Protein AF-A0A960KZ03-F1 (afdb_monomer)

Sequence (157 aa):
MAKELNELAEEAWNHIRTGNIDLALQLLSGPISLVNEAERPKGYPDALAMFAYCSGVITKKRKESIQLGIRATKLDSLNPRNYFLLGRLYEIAGSKKNAFEAYQQGLKIQPGYPPIVQAIGKLGTRRRPVLKFLARDHFLNVALGRLRHSLFQKPIK

Solvent-accessible surface area (backbone atoms only — not comparable to full-atom values): 8410 Å² total; per-residue (Å²): 110,50,66,52,44,35,52,51,30,54,52,28,48,51,27,52,73,73,64,42,38,69,59,25,30,58,71,40,53,62,62,62,74,70,56,49,86,92,63,69,46,54,42,45,38,56,33,39,14,51,35,16,33,30,42,32,71,75,38,91,53,39,69,61,19,44,53,39,14,54,48,15,32,69,73,36,75,79,45,37,64,31,23,35,37,36,12,52,40,24,47,77,65,68,36,59,67,60,14,50,53,32,31,49,55,16,35,70,67,37,72,78,45,61,73,43,56,53,48,56,60,70,73,47,81,82,74,78,59,77,48,81,89,50,59,78,82,36,64,68,30,46,50,51,47,51,51,53,52,58,73,71,60,68,80,85,126

Nearest PDB structures (foldseek):
  8dth-assembly1_A  TM=6.188E-01  e=6.745E-03  Arabidopsis thaliana
  8a61-assembly1_J  TM=7.175E-01  e=1.852E-02  Saccharomyces cerevisiae
  3fp3-assembly1_A  TM=7.436E-01  e=3.571E-02  Saccharomyces cerevisiae
  2xpi-assembly1_D  TM=7.599E-01  e=4.835E-02  Schizosaccharomyces pombe
  7n61-assembly1_1F  TM=6.696E-01  e=3.834E-01  Chlamydomonas reinhardtii

pLDDT: mean 88.75, std 11.9, range [41.38, 98.25]

Mean predicted aligned error: 8.28 Å

Radius of gyration: 18.7 Å; Cα contacts (8 Å, |Δi|>4): 189; chains: 1; bounding box: 47×33×51 Å

Structure (mmCIF, N/CA/C/O backbone):
data_AF-A0A960KZ03-F1
#
_entry.id   AF-A0A960KZ03-F1
#
loop_
_atom_site.group_PDB
_atom_site.id
_atom_site.type_symbol
_atom_site.label_atom_id
_atom_site.label_alt_id
_atom_site.label_comp_id
_atom_site.label_asym_id
_atom_site.label_entity_id
_atom_site.label_seq_id
_atom_site.pdbx_PDB_ins_code
_atom_site.Cartn_x
_atom_site.Cartn_y
_atom_site.Cartn_z
_atom_site.occupancy
_atom_site.B_iso_or_equiv
_atom_site.auth_seq_id
_atom_site.auth_comp_id
_atom_site.auth_asym_id
_atom_site.auth_atom_id
_atom_site.pdbx_PDB_model_num
ATOM 1 N N . MET A 1 1 ? 14.602 -6.098 -21.131 1.00 52.69 1 MET A N 1
ATOM 2 C CA . MET A 1 1 ? 14.355 -4.993 -20.177 1.00 52.69 1 MET A CA 1
ATOM 3 C C . MET A 1 1 ? 12.879 -4.642 -19.965 1.00 52.69 1 MET A C 1
ATOM 5 O O . MET A 1 1 ? 12.359 -5.009 -18.924 1.00 52.69 1 MET A O 1
ATOM 9 N N . ALA A 1 2 ? 12.139 -3.989 -20.880 1.00 48.88 2 ALA A N 1
ATOM 10 C CA . ALA A 1 2 ? 10.762 -3.540 -20.560 1.00 48.88 2 ALA A CA 1
ATOM 11 C C . ALA A 1 2 ? 9.718 -4.662 -20.347 1.00 48.88 2 ALA A C 1
ATOM 13 O O . ALA A 1 2 ? 8.744 -4.453 -19.628 1.00 48.88 2 ALA A O 1
ATOM 14 N N . LYS A 1 3 ? 9.903 -5.840 -20.962 1.00 57.12 3 LYS A N 1
ATOM 15 C CA . LYS A 1 3 ? 9.052 -7.019 -20.709 1.00 57.12 3 LYS A CA 1
ATOM 16 C C . LYS A 1 3 ? 9.369 -7.699 -19.372 1.00 57.12 3 LYS A C 1
ATOM 18 O O . LYS A 1 3 ? 8.446 -8.114 -18.684 1.00 57.12 3 LYS A O 1
ATOM 23 N N . GLU A 1 4 ? 10.638 -7.692 -18.963 1.00 82.75 4 GLU A N 1
ATOM 24 C CA . GLU A 1 4 ? 11.102 -8.380 -17.752 1.00 82.75 4 GLU A CA 1
ATOM 25 C C . GLU A 1 4 ? 10.482 -7.780 -16.491 1.00 82.75 4 GLU A C 1
ATOM 27 O O . GLU A 1 4 ? 9.963 -8.516 -15.665 1.00 82.75 4 GLU A O 1
ATOM 32 N N . LEU A 1 5 ? 10.457 -6.449 -16.338 1.00 87.94 5 LEU A N 1
ATOM 33 C CA . LEU A 1 5 ? 9.959 -5.874 -15.082 1.00 87.94 5 LEU A CA 1
ATOM 34 C C . LEU A 1 5 ? 8.454 -6.091 -14.884 1.00 87.94 5 LEU 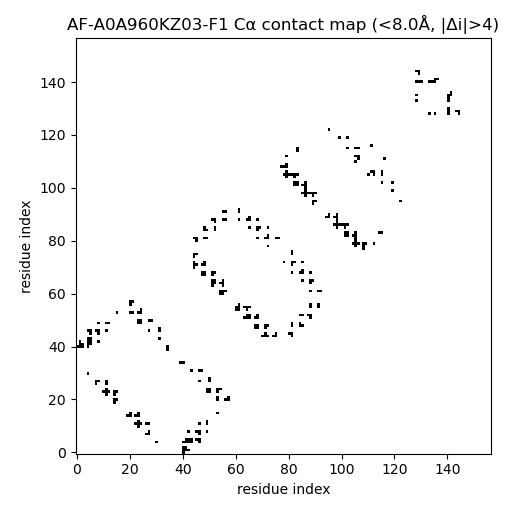A C 1
ATOM 36 O O . LEU A 1 5 ? 8.001 -6.276 -13.759 1.00 87.94 5 LEU A O 1
ATOM 40 N N . ASN A 1 6 ? 7.684 -6.087 -15.969 1.00 89.00 6 ASN A N 1
ATOM 41 C CA . ASN A 1 6 ? 6.256 -6.367 -15.903 1.00 89.00 6 ASN A CA 1
ATOM 42 C C . ASN A 1 6 ? 5.985 -7.836 -15.533 1.00 89.00 6 ASN A C 1
ATOM 44 O O . ASN A 1 6 ? 5.104 -8.109 -14.725 1.00 89.00 6 ASN A O 1
ATOM 48 N N . GLU A 1 7 ? 6.759 -8.772 -16.087 1.00 91.19 7 GLU A N 1
ATOM 49 C CA . GLU A 1 7 ? 6.684 -10.199 -15.741 1.00 91.19 7 GLU A CA 1
ATOM 50 C C . GLU A 1 7 ? 7.079 -10.437 -14.277 1.00 91.19 7 GLU A C 1
ATOM 52 O O . GLU A 1 7 ? 6.335 -11.076 -13.533 1.00 91.19 7 GLU A O 1
ATOM 57 N N . LEU A 1 8 ? 8.173 -9.816 -13.828 1.00 91.88 8 LEU A N 1
ATOM 58 C CA . LEU A 1 8 ? 8.626 -9.866 -12.436 1.00 91.88 8 LEU A CA 1
ATOM 59 C C . LEU A 1 8 ? 7.606 -9.249 -11.470 1.00 91.88 8 LEU A C 1
ATOM 61 O O . LEU A 1 8 ? 7.440 -9.741 -10.357 1.00 91.88 8 LEU A O 1
ATOM 65 N N . ALA A 1 9 ? 6.902 -8.187 -11.875 1.00 92.50 9 ALA A N 1
ATOM 66 C CA . ALA A 1 9 ? 5.834 -7.601 -11.071 1.00 92.50 9 ALA A CA 1
ATOM 67 C C . ALA A 1 9 ? 4.648 -8.568 -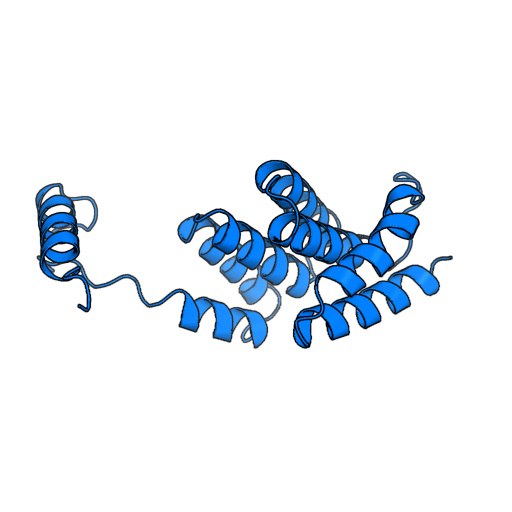10.917 1.00 92.50 9 ALA A C 1
ATOM 69 O O . ALA A 1 9 ? 4.124 -8.728 -9.817 1.00 92.50 9 ALA A O 1
ATOM 70 N N . GLU A 1 10 ? 4.232 -9.257 -11.981 1.00 94.00 10 GLU A N 1
ATOM 71 C CA . GLU A 1 10 ? 3.156 -10.253 -11.881 1.00 94.00 10 GLU A CA 1
ATOM 72 C C . GLU A 1 10 ? 3.570 -11.473 -11.041 1.00 94.00 10 GLU A C 1
ATOM 74 O O . GLU A 1 10 ? 2.788 -11.965 -10.223 1.00 94.00 10 GLU A O 1
ATOM 79 N N . GLU A 1 11 ? 4.818 -11.927 -11.157 1.00 94.44 11 GLU A N 1
ATOM 80 C C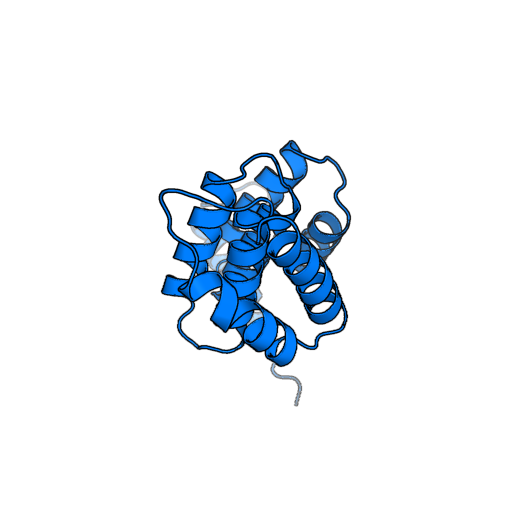A . GLU A 1 11 ? 5.357 -12.993 -10.309 1.00 94.44 11 GLU A CA 1
ATOM 81 C C . GLU A 1 11 ? 5.442 -12.564 -8.834 1.00 94.44 11 GLU A C 1
ATOM 83 O O . GLU A 1 11 ? 4.957 -13.270 -7.941 1.00 94.44 11 GLU A O 1
ATOM 88 N N . ALA A 1 12 ? 5.943 -11.357 -8.561 1.00 95.25 12 ALA A N 1
ATOM 89 C CA . ALA A 1 12 ? 5.955 -10.786 -7.218 1.00 95.25 12 ALA A CA 1
ATOM 90 C C . ALA A 1 12 ? 4.538 -10.646 -6.645 1.00 95.25 12 ALA A C 1
ATOM 92 O O . ALA A 1 12 ? 4.314 -10.918 -5.464 1.00 95.25 12 ALA A O 1
ATOM 93 N N . TRP A 1 13 ? 3.555 -10.273 -7.468 1.00 95.31 13 TRP A N 1
ATOM 94 C CA . TRP A 1 13 ? 2.156 -10.199 -7.054 1.00 95.31 13 TRP A CA 1
ATOM 95 C C . TRP A 1 13 ? 1.596 -11.559 -6.635 1.00 95.31 13 TRP A C 1
ATOM 97 O O . TRP A 1 13 ? 0.884 -11.654 -5.628 1.00 95.31 13 TRP A O 1
ATOM 107 N N . ASN A 1 14 ? 1.943 -12.619 -7.365 1.00 95.88 14 ASN A N 1
ATOM 108 C CA . ASN A 1 14 ? 1.569 -13.981 -7.002 1.00 95.88 14 ASN A CA 1
ATOM 109 C C . ASN A 1 14 ? 2.172 -14.371 -5.650 1.00 95.88 14 ASN A C 1
ATOM 111 O O . ASN A 1 14 ? 1.439 -14.831 -4.774 1.00 95.88 14 ASN A O 1
ATOM 115 N N . HIS A 1 15 ? 3.455 -14.086 -5.429 1.00 95.50 15 HIS A N 1
ATOM 116 C CA . HIS A 1 15 ? 4.100 -14.313 -4.135 1.00 95.50 15 HIS A CA 1
ATOM 117 C C . HIS A 1 15 ? 3.471 -13.499 -2.998 1.00 95.50 15 HIS A C 1
ATOM 119 O O . HIS A 1 15 ? 3.246 -14.029 -1.909 1.00 95.50 15 HIS A O 1
ATOM 125 N N . ILE A 1 16 ? 3.096 -12.241 -3.246 1.00 95.56 16 ILE A N 1
ATOM 126 C CA . ILE A 1 16 ? 2.378 -11.412 -2.267 1.00 95.56 16 ILE A CA 1
ATOM 127 C C . ILE A 1 16 ? 1.032 -12.045 -1.897 1.00 95.56 16 ILE A C 1
ATOM 129 O O . ILE A 1 16 ? 0.672 -12.086 -0.719 1.00 95.56 16 ILE A O 1
ATOM 133 N N . ARG A 1 17 ? 0.291 -12.561 -2.883 1.00 92.75 17 ARG A N 1
ATOM 134 C CA . ARG A 1 17 ? -0.999 -13.232 -2.663 1.00 92.75 17 ARG A CA 1
ATOM 135 C C . ARG A 1 17 ? -0.865 -14.545 -1.897 1.00 92.75 17 ARG A C 1
ATOM 137 O O . ARG A 1 17 ? -1.759 -14.855 -1.113 1.00 92.75 17 ARG A O 1
ATOM 144 N N . THR A 1 18 ? 0.212 -15.299 -2.110 1.00 93.31 18 THR A N 1
ATOM 145 C CA . THR A 1 18 ? 0.470 -16.555 -1.386 1.00 93.31 18 THR A CA 1
ATOM 146 C C . THR A 1 18 ? 1.108 -16.339 -0.014 1.00 93.31 18 THR A C 1
ATOM 148 O O . THR A 1 18 ? 1.220 -17.289 0.751 1.00 93.31 18 THR A O 1
ATOM 151 N N . GLY A 1 19 ? 1.492 -15.103 0.324 1.00 92.25 19 GLY A N 1
ATOM 152 C CA . GLY A 1 19 ? 2.111 -14.752 1.605 1.00 92.25 19 GLY A CA 1
ATOM 153 C C . GLY A 1 19 ? 3.639 -14.858 1.627 1.00 92.25 19 GLY A C 1
ATOM 154 O O . GLY A 1 19 ? 4.243 -14.595 2.663 1.00 92.25 19 GLY A O 1
ATOM 155 N N . ASN A 1 20 ? 4.274 -15.163 0.494 1.00 94.88 20 ASN A N 1
ATOM 156 C CA . ASN A 1 20 ? 5.727 -15.284 0.354 1.00 94.88 20 ASN A CA 1
ATOM 157 C C . ASN A 1 20 ? 6.369 -13.902 0.133 1.00 94.88 20 ASN A C 1
ATOM 159 O O . ASN A 1 20 ? 6.929 -13.617 -0.926 1.00 94.88 20 ASN A O 1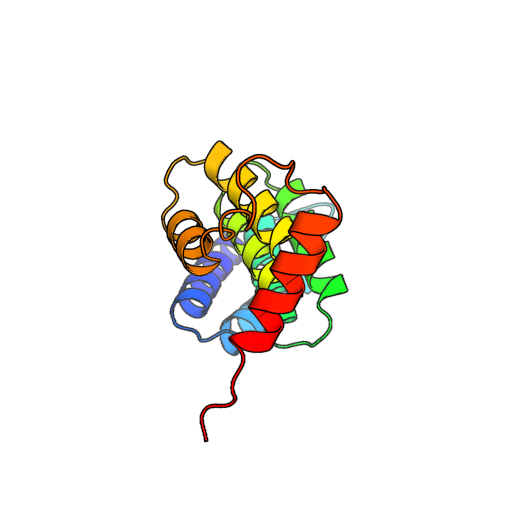
ATOM 163 N N . ILE A 1 21 ? 6.244 -13.015 1.124 1.00 94.81 21 ILE A N 1
ATOM 164 C CA . ILE A 1 21 ? 6.648 -11.604 1.001 1.00 94.81 21 ILE A CA 1
ATOM 165 C C . ILE A 1 21 ? 8.168 -11.451 0.836 1.00 94.81 21 ILE A C 1
ATOM 167 O O . ILE A 1 21 ? 8.610 -10.583 0.086 1.00 94.81 21 ILE A O 1
ATOM 171 N N . ASP A 1 22 ? 8.967 -12.301 1.486 1.00 95.12 22 ASP A N 1
ATOM 172 C CA . ASP A 1 22 ? 10.433 -12.261 1.391 1.00 95.12 22 ASP A CA 1
ATOM 173 C C . ASP A 1 22 ? 10.925 -12.541 -0.031 1.00 95.12 22 ASP A C 1
ATOM 175 O O . ASP A 1 22 ? 11.793 -11.833 -0.542 1.00 95.12 22 ASP A O 1
ATOM 179 N N . LEU A 1 23 ? 10.308 -13.517 -0.701 1.00 94.19 23 LEU A N 1
ATOM 180 C CA . LEU A 1 23 ? 10.643 -13.870 -2.077 1.00 94.19 23 LEU A CA 1
ATOM 181 C C . LEU A 1 23 ? 10.248 -12.751 -3.048 1.00 94.19 23 LEU A C 1
ATOM 183 O O . LEU A 1 23 ? 11.042 -12.376 -3.907 1.00 94.19 23 LEU A O 1
ATOM 187 N N . ALA A 1 24 ? 9.069 -12.147 -2.857 1.00 95.19 24 ALA A N 1
ATOM 188 C CA . ALA A 1 24 ? 8.649 -10.979 -3.632 1.00 95.19 24 ALA A CA 1
ATOM 189 C C . ALA A 1 24 ? 9.605 -9.785 -3.449 1.00 95.19 24 ALA A C 1
ATOM 191 O O . ALA A 1 24 ? 9.908 -9.078 -4.410 1.00 95.19 24 ALA A O 1
ATOM 192 N N . LEU A 1 25 ? 10.113 -9.564 -2.229 1.00 94.56 25 LEU A N 1
ATOM 193 C CA . LEU A 1 25 ? 11.099 -8.515 -1.970 1.00 94.56 25 LEU A CA 1
ATOM 194 C C . LEU A 1 25 ? 12.419 -8.796 -2.692 1.00 94.56 25 LEU A C 1
ATOM 196 O O . LEU A 1 25 ? 12.959 -7.894 -3.333 1.00 94.56 25 LEU A O 1
ATOM 200 N N . GLN A 1 26 ? 12.927 -10.026 -2.593 1.00 93.38 26 GLN A N 1
ATOM 201 C CA . GLN A 1 26 ? 14.168 -10.431 -3.253 1.00 93.38 26 GLN A CA 1
ATOM 202 C C . GLN A 1 26 ? 14.063 -10.250 -4.769 1.00 93.38 26 GLN A C 1
ATOM 204 O O . GLN A 1 26 ? 14.917 -9.579 -5.350 1.00 93.38 26 GLN A O 1
ATOM 209 N N . LEU A 1 27 ? 12.969 -10.734 -5.368 1.00 93.88 27 LEU A N 1
ATOM 210 C CA . LEU A 1 27 ? 12.701 -10.654 -6.804 1.00 93.88 27 LEU A CA 1
ATOM 211 C C . LEU A 1 27 ? 12.734 -9.212 -7.331 1.00 93.88 27 LEU A C 1
ATOM 213 O O . LEU A 1 27 ? 13.258 -8.948 -8.410 1.00 93.88 27 LEU A O 1
ATOM 217 N N . LEU A 1 28 ? 12.200 -8.265 -6.555 1.00 93.38 28 LEU A N 1
ATOM 218 C CA . LEU A 1 28 ? 12.061 -6.870 -6.975 1.00 93.38 28 LEU A CA 1
ATOM 219 C C . LEU A 1 28 ? 13.243 -5.972 -6.587 1.00 93.38 28 LEU A C 1
ATOM 221 O O . LEU A 1 28 ? 13.457 -4.942 -7.228 1.00 93.38 28 LEU A O 1
ATOM 225 N N . SER A 1 29 ? 14.009 -6.330 -5.555 1.00 91.38 29 SER A N 1
ATOM 226 C CA . SER A 1 29 ? 15.053 -5.461 -4.989 1.00 91.38 29 SER A CA 1
ATOM 227 C C . SER A 1 29 ? 16.165 -5.097 -5.978 1.00 91.38 29 SER A C 1
ATOM 229 O O . SER A 1 29 ? 16.504 -3.920 -6.108 1.00 91.38 29 SER A O 1
ATOM 231 N N . GLY A 1 30 ? 16.690 -6.083 -6.710 1.00 90.19 30 GLY A N 1
ATOM 232 C CA . GLY A 1 30 ? 17.702 -5.880 -7.747 1.00 90.19 30 GLY A CA 1
ATOM 233 C C . GLY A 1 30 ? 17.189 -4.996 -8.889 1.00 90.19 30 GLY A C 1
ATOM 234 O O . GLY A 1 30 ? 17.707 -3.891 -9.064 1.00 90.19 30 GLY A O 1
ATOM 235 N N . PRO A 1 31 ? 16.139 -5.417 -9.622 1.00 89.88 31 PRO A N 1
ATOM 236 C CA . PRO A 1 31 ? 15.623 -4.678 -10.771 1.00 89.88 31 PRO A CA 1
ATOM 237 C C . PRO A 1 31 ? 15.267 -3.226 -10.455 1.00 89.88 31 PRO A C 1
ATOM 239 O O . PRO A 1 31 ? 15.653 -2.331 -11.198 1.00 89.88 31 PRO A O 1
ATOM 242 N N . ILE A 1 32 ? 14.590 -2.963 -9.333 1.00 90.94 32 ILE A N 1
ATOM 243 C CA . ILE A 1 32 ? 14.155 -1.604 -8.979 1.00 90.94 32 ILE A CA 1
ATOM 244 C C . ILE A 1 32 ? 15.340 -0.676 -8.713 1.00 90.94 32 ILE A C 1
ATOM 246 O O . ILE A 1 32 ? 15.272 0.494 -9.084 1.00 90.94 32 ILE A O 1
ATOM 250 N N . SER A 1 33 ? 16.422 -1.180 -8.111 1.00 87.81 33 SER A N 1
ATOM 251 C CA . SER A 1 33 ? 17.626 -0.377 -7.858 1.00 87.81 33 SER A CA 1
ATOM 252 C C . SER A 1 33 ? 18.392 0.008 -9.128 1.00 87.81 33 SER A C 1
ATOM 254 O O . SER A 1 33 ? 19.110 1.004 -9.121 1.00 87.81 33 SER A O 1
ATOM 256 N N . LEU A 1 34 ? 18.215 -0.746 -10.218 1.00 87.50 34 LEU A N 1
ATOM 257 C CA . LEU A 1 34 ? 18.883 -0.518 -11.502 1.00 87.50 34 LEU A CA 1
ATOM 258 C C . LEU A 1 34 ? 18.055 0.341 -12.467 1.00 87.50 34 LEU A C 1
ATOM 260 O O . LEU A 1 34 ? 18.567 0.764 -13.503 1.00 87.50 34 LEU A O 1
ATOM 264 N N . VAL A 1 35 ? 16.778 0.598 -12.162 1.00 88.75 35 VAL A N 1
ATOM 265 C CA . VAL A 1 35 ? 15.920 1.400 -13.039 1.00 88.75 35 VAL A CA 1
ATOM 266 C C . VAL A 1 35 ? 16.393 2.849 -13.052 1.00 88.75 35 VAL A C 1
ATOM 268 O O . VAL A 1 35 ? 16.384 3.541 -12.034 1.00 88.75 35 VAL A O 1
ATOM 271 N N . ASN A 1 36 ? 16.718 3.335 -14.248 1.00 86.25 36 ASN A N 1
ATOM 272 C CA . ASN A 1 36 ? 16.919 4.752 -14.489 1.00 86.25 36 ASN A CA 1
ATOM 273 C C . ASN A 1 36 ? 15.567 5.482 -14.440 1.00 86.25 36 ASN A C 1
ATOM 275 O O . ASN A 1 36 ? 14.647 5.178 -15.198 1.00 86.25 36 ASN A O 1
ATOM 279 N N . GLU A 1 37 ? 15.440 6.480 -13.566 1.00 79.31 37 GLU A N 1
ATOM 280 C CA . GLU A 1 37 ? 14.187 7.219 -13.406 1.00 79.31 37 GLU A CA 1
ATOM 281 C C . GLU A 1 37 ? 13.771 8.026 -14.641 1.00 79.31 37 GLU A C 1
ATOM 283 O O . GLU A 1 37 ? 12.584 8.344 -14.765 1.00 79.31 37 GLU A O 1
ATOM 288 N N . ALA A 1 38 ? 14.719 8.362 -15.522 1.00 81.44 38 ALA A N 1
ATOM 289 C CA . ALA A 1 38 ? 14.450 9.039 -16.787 1.00 81.44 38 ALA A CA 1
ATOM 290 C C . ALA A 1 38 ? 13.810 8.100 -17.826 1.00 81.44 38 ALA A C 1
ATOM 292 O O . ALA A 1 38 ? 13.009 8.545 -18.644 1.00 81.44 38 ALA A O 1
ATOM 293 N N . GLU A 1 39 ? 14.098 6.798 -17.748 1.00 83.94 39 GLU A N 1
ATOM 294 C CA . GLU A 1 39 ? 13.643 5.774 -18.693 1.00 83.94 39 GLU A CA 1
ATOM 295 C C . GLU A 1 39 ? 12.952 4.633 -17.943 1.00 83.94 39 GLU A C 1
ATOM 297 O O . GLU A 1 39 ? 13.507 3.559 -17.706 1.00 83.94 39 GLU A O 1
ATOM 302 N N . ARG A 1 40 ? 11.704 4.877 -17.531 1.00 85.56 40 ARG A N 1
ATOM 303 C CA . ARG A 1 40 ? 10.946 3.908 -16.732 1.00 85.56 40 ARG A CA 1
ATOM 304 C C . ARG A 1 40 ? 10.392 2.797 -17.628 1.00 85.56 40 ARG A C 1
ATOM 306 O O . ARG A 1 40 ? 9.582 3.091 -18.510 1.00 85.56 40 ARG A O 1
ATOM 313 N N . PRO A 1 41 ? 10.751 1.524 -17.391 1.00 87.38 41 PRO A N 1
ATOM 314 C CA . PRO A 1 41 ? 10.151 0.419 -18.120 1.00 87.38 41 PRO A CA 1
ATOM 315 C C . PRO A 1 41 ? 8.667 0.267 -17.764 1.00 87.38 41 PRO A C 1
ATOM 317 O O . PRO A 1 41 ? 8.196 0.683 -16.699 1.00 87.38 41 PRO A O 1
ATOM 320 N N . LYS A 1 42 ? 7.917 -0.382 -18.657 1.00 86.56 42 LYS A N 1
ATOM 321 C CA . LYS A 1 42 ? 6.524 -0.755 -18.399 1.00 86.56 42 LYS A CA 1
ATOM 322 C C . LYS A 1 42 ? 6.446 -1.658 -17.157 1.00 86.56 42 LYS A C 1
ATOM 324 O O . LYS A 1 42 ? 7.294 -2.522 -16.969 1.00 86.56 42 LYS A O 1
ATOM 329 N N . GLY A 1 43 ? 5.445 -1.437 -16.306 1.00 88.25 43 GLY A N 1
ATOM 330 C CA . GLY A 1 43 ? 5.287 -2.173 -15.045 1.00 88.25 43 GLY A CA 1
ATOM 331 C C . GLY A 1 43 ? 6.146 -1.648 -13.886 1.00 88.25 43 GLY A C 1
ATOM 332 O O . GLY A 1 43 ? 5.998 -2.124 -12.765 1.00 88.25 43 GLY A O 1
ATOM 333 N N . TYR A 1 44 ? 6.993 -0.631 -14.102 1.00 92.88 44 TYR A N 1
ATOM 334 C CA . TYR A 1 44 ? 7.769 -0.013 -13.020 1.00 92.88 44 TYR A CA 1
ATOM 335 C C . TYR A 1 44 ? 6.920 0.535 -11.862 1.00 92.88 44 TYR A C 1
ATOM 337 O O . TYR A 1 44 ? 7.280 0.267 -10.717 1.00 92.88 44 TYR A O 1
ATOM 345 N N . PRO A 1 45 ? 5.803 1.257 -12.090 1.00 94.31 45 PRO A N 1
ATOM 346 C CA . PRO A 1 45 ? 4.965 1.737 -10.990 1.00 94.31 45 PRO A CA 1
ATOM 347 C C . PRO A 1 45 ? 4.433 0.591 -10.119 1.00 94.31 45 PRO A C 1
ATOM 349 O O . PRO A 1 45 ? 4.486 0.674 -8.893 1.00 94.31 45 PRO A O 1
ATOM 352 N N . ASP A 1 46 ? 4.008 -0.505 -10.745 1.00 94.44 46 ASP A N 1
ATOM 353 C CA . ASP A 1 46 ? 3.501 -1.701 -10.069 1.00 94.44 46 ASP A CA 1
ATOM 354 C C . ASP A 1 46 ? 4.593 -2.398 -9.258 1.00 94.44 46 ASP A C 1
ATOM 356 O O . ASP A 1 46 ? 4.416 -2.648 -8.063 1.00 94.44 46 ASP A O 1
ATOM 360 N N . ALA A 1 47 ? 5.751 -2.640 -9.878 1.00 95.25 47 ALA A N 1
ATOM 361 C CA . ALA A 1 47 ? 6.922 -3.190 -9.203 1.00 95.25 47 ALA A CA 1
ATOM 362 C C . ALA A 1 47 ? 7.326 -2.321 -7.999 1.00 95.25 47 ALA A C 1
ATOM 364 O O . ALA A 1 47 ? 7.575 -2.836 -6.908 1.00 95.25 47 ALA A O 1
ATOM 365 N N . LEU A 1 48 ? 7.319 -0.993 -8.159 1.00 96.25 48 LEU A N 1
ATOM 366 C CA . LEU A 1 48 ? 7.630 -0.045 -7.092 1.00 96.25 48 LEU A CA 1
ATOM 367 C C . LEU A 1 48 ? 6.617 -0.125 -5.941 1.00 96.25 48 LEU A C 1
ATOM 369 O O . LEU A 1 48 ? 7.026 -0.136 -4.780 1.00 96.25 48 LEU A O 1
ATOM 373 N N . ALA A 1 49 ? 5.315 -0.215 -6.234 1.00 97.00 49 ALA A N 1
ATOM 374 C CA . ALA A 1 49 ? 4.274 -0.376 -5.217 1.00 97.00 49 ALA A CA 1
ATOM 375 C C . ALA A 1 49 ? 4.426 -1.695 -4.444 1.00 97.00 49 ALA A C 1
ATOM 377 O O . ALA A 1 49 ? 4.273 -1.724 -3.219 1.00 97.00 49 ALA A O 1
ATOM 378 N N . MET A 1 50 ? 4.741 -2.786 -5.145 1.00 96.69 50 MET A N 1
ATOM 379 C CA . MET A 1 50 ? 4.942 -4.109 -4.549 1.00 96.69 50 MET A CA 1
ATOM 380 C C . MET A 1 50 ? 6.192 -4.149 -3.679 1.00 96.69 50 MET A C 1
ATOM 382 O O . MET A 1 50 ? 6.127 -4.609 -2.540 1.00 96.69 50 MET A O 1
ATOM 386 N N . PHE A 1 51 ? 7.306 -3.605 -4.162 1.00 96.12 51 PHE A N 1
ATOM 387 C CA . PHE A 1 51 ? 8.533 -3.480 -3.384 1.00 96.12 51 PHE A CA 1
ATOM 388 C C . PHE A 1 51 ? 8.334 -2.603 -2.154 1.00 96.12 51 PHE A C 1
ATOM 390 O O . PHE A 1 51 ? 8.748 -2.979 -1.060 1.00 96.12 51 PHE A O 1
ATOM 397 N N . ALA A 1 52 ? 7.643 -1.471 -2.307 1.00 96.88 52 ALA A N 1
ATOM 398 C CA . ALA A 1 52 ? 7.276 -0.610 -1.195 1.00 96.88 52 ALA A CA 1
ATOM 399 C C . ALA A 1 52 ? 6.499 -1.392 -0.131 1.00 96.88 52 ALA A C 1
ATOM 401 O O . ALA A 1 52 ? 6.865 -1.357 1.042 1.00 96.88 52 ALA A O 1
ATOM 402 N N . TYR A 1 53 ? 5.472 -2.141 -0.541 1.00 96.81 53 TYR A N 1
ATOM 403 C CA . TYR A 1 53 ? 4.694 -2.995 0.352 1.00 96.81 53 TYR A CA 1
ATOM 404 C C . TYR A 1 53 ? 5.559 -4.048 1.052 1.00 96.81 53 TYR A C 1
ATOM 406 O O . TYR A 1 53 ? 5.560 -4.099 2.281 1.00 96.81 53 TYR A O 1
ATOM 414 N N . CYS A 1 54 ? 6.332 -4.837 0.302 1.00 95.50 54 CYS A N 1
ATOM 415 C CA . CYS A 1 54 ? 7.164 -5.900 0.867 1.00 95.50 54 CYS A CA 1
ATOM 416 C C . CYS A 1 54 ? 8.210 -5.334 1.834 1.00 95.50 54 CYS A C 1
ATOM 418 O O . CYS A 1 54 ? 8.359 -5.822 2.952 1.00 95.50 54 CYS A O 1
ATOM 420 N N . SER A 1 55 ? 8.856 -4.232 1.452 1.00 95.00 55 SER A N 1
ATOM 421 C CA . SER A 1 55 ? 9.784 -3.498 2.308 1.00 95.00 55 SER A CA 1
ATOM 422 C C . SER A 1 55 ? 9.099 -2.982 3.574 1.00 95.00 55 SER A C 1
ATOM 424 O O . SER A 1 55 ? 9.681 -3.081 4.645 1.00 95.00 55 SER A O 1
ATOM 426 N N . GLY A 1 56 ? 7.862 -2.485 3.506 1.00 94.75 56 GLY A N 1
ATOM 427 C CA . GLY A 1 56 ? 7.137 -1.998 4.687 1.00 94.75 56 GLY A CA 1
ATOM 428 C C . GLY A 1 56 ? 6.644 -3.101 5.626 1.00 94.75 56 GLY A C 1
ATOM 429 O O . GLY A 1 56 ? 6.449 -2.846 6.817 1.00 94.75 56 GLY A O 1
ATOM 430 N N . VAL A 1 57 ? 6.438 -4.311 5.098 1.00 93.56 57 VAL A N 1
ATOM 431 C CA . VAL A 1 57 ? 6.130 -5.515 5.881 1.00 93.56 57 VAL A CA 1
ATOM 432 C C . VAL A 1 57 ? 7.385 -6.029 6.588 1.00 93.56 57 VAL A C 1
ATOM 434 O O . VAL A 1 57 ? 7.343 -6.273 7.792 1.00 93.56 57 VAL A O 1
ATOM 437 N N . ILE A 1 58 ? 8.486 -6.182 5.846 1.00 93.06 58 ILE A N 1
ATOM 438 C CA . ILE A 1 58 ? 9.718 -6.836 6.312 1.00 93.06 58 ILE A CA 1
ATOM 439 C C . ILE A 1 58 ? 10.583 -5.867 7.116 1.00 93.06 58 ILE A C 1
ATOM 441 O O . ILE A 1 58 ? 11.034 -6.160 8.223 1.00 93.06 58 ILE A O 1
ATOM 445 N N . THR A 1 59 ? 10.809 -4.676 6.571 1.00 83.69 59 THR A N 1
ATOM 446 C CA . THR A 1 59 ? 11.617 -3.645 7.210 1.00 83.69 59 THR A CA 1
ATOM 447 C C . THR A 1 59 ? 10.709 -2.762 8.063 1.00 83.69 59 THR A C 1
ATOM 449 O O . THR A 1 59 ? 9.653 -2.296 7.639 1.00 83.69 59 THR A O 1
ATOM 452 N N . LYS A 1 60 ? 11.120 -2.444 9.295 1.00 82.44 60 LYS A N 1
ATOM 453 C CA . LYS A 1 60 ? 10.362 -1.516 10.159 1.00 82.44 60 LYS A CA 1
ATOM 454 C C . LYS A 1 60 ? 10.341 -0.065 9.627 1.00 82.44 60 LYS A C 1
ATOM 456 O O . LYS A 1 60 ? 9.807 0.824 10.293 1.00 82.44 60 LYS A O 1
ATOM 461 N N . LYS A 1 61 ? 10.865 0.199 8.422 1.00 89.12 61 LYS A N 1
ATOM 462 C CA . LYS A 1 61 ? 10.993 1.520 7.786 1.00 89.12 61 LYS A CA 1
ATOM 463 C C . LYS A 1 61 ? 9.708 1.975 7.084 1.00 89.12 61 LYS A C 1
ATOM 465 O O . LYS A 1 61 ? 9.705 2.445 5.951 1.00 89.12 61 LYS A O 1
ATOM 470 N N . ARG A 1 62 ? 8.590 1.919 7.807 1.00 90.62 62 ARG A N 1
ATOM 471 C CA . ARG A 1 62 ? 7.235 2.175 7.281 1.00 90.62 62 ARG A CA 1
ATOM 472 C C . ARG A 1 62 ? 7.079 3.527 6.574 1.00 90.62 62 ARG A C 1
ATOM 474 O O . ARG A 1 62 ? 6.316 3.629 5.621 1.00 90.62 62 ARG A O 1
ATOM 481 N N . LYS A 1 63 ? 7.787 4.570 7.026 1.00 93.62 63 LYS A N 1
ATOM 482 C CA . LYS A 1 63 ? 7.728 5.911 6.414 1.00 93.62 63 LYS A CA 1
ATOM 483 C C . LYS A 1 63 ? 8.299 5.924 4.993 1.00 93.62 63 LYS A C 1
ATOM 485 O O . LYS A 1 63 ? 7.674 6.496 4.106 1.00 93.62 63 LYS A O 1
ATOM 490 N N . GLU A 1 64 ? 9.450 5.286 4.787 1.00 94.62 64 GLU A N 1
ATOM 491 C CA . GLU A 1 64 ? 10.100 5.180 3.474 1.00 94.62 64 GLU A CA 1
ATOM 492 C C . GLU A 1 64 ? 9.241 4.343 2.523 1.00 94.62 64 GLU A C 1
ATOM 494 O O . GLU A 1 64 ? 8.948 4.762 1.407 1.00 94.62 64 GLU A O 1
ATOM 499 N N . SER A 1 65 ? 8.725 3.212 3.005 1.00 96.12 65 SER A N 1
ATOM 500 C CA . SER A 1 65 ? 7.814 2.359 2.240 1.00 96.12 65 SER A CA 1
ATOM 501 C C . SER A 1 65 ? 6.553 3.106 1.796 1.00 96.12 65 SER A C 1
ATOM 503 O O . SER A 1 65 ? 6.150 3.015 0.642 1.00 96.12 65 SER A O 1
ATOM 505 N N . ILE A 1 66 ? 5.948 3.913 2.673 1.00 97.62 66 ILE A N 1
ATOM 506 C CA . ILE A 1 66 ? 4.794 4.748 2.307 1.00 97.62 66 ILE A CA 1
ATOM 507 C C . ILE A 1 66 ? 5.166 5.776 1.232 1.00 97.62 66 ILE A C 1
ATOM 509 O O . ILE A 1 66 ? 4.393 5.963 0.298 1.00 97.62 66 ILE A O 1
ATOM 513 N N . GLN A 1 67 ? 6.329 6.429 1.331 1.00 97.38 67 GLN A N 1
ATOM 514 C CA . GLN A 1 67 ? 6.794 7.386 0.317 1.00 97.38 67 GLN A CA 1
ATOM 515 C C . GLN A 1 67 ? 6.911 6.724 -1.064 1.00 97.38 67 GLN A C 1
ATOM 517 O O . GLN A 1 67 ? 6.415 7.270 -2.050 1.00 97.38 67 GLN A O 1
ATOM 522 N N . LEU A 1 68 ? 7.484 5.518 -1.125 1.00 96.19 68 LEU A N 1
ATOM 523 C CA . LEU A 1 68 ? 7.579 4.738 -2.362 1.00 96.19 68 LEU A CA 1
ATOM 524 C C . LEU A 1 68 ? 6.197 4.323 -2.891 1.00 96.19 68 LEU A C 1
ATOM 526 O O . LEU A 1 68 ? 5.940 4.447 -4.086 1.00 96.19 68 LEU A O 1
ATOM 530 N N . GLY A 1 69 ? 5.276 3.915 -2.014 1.00 97.25 69 GLY A N 1
ATOM 531 C CA . GLY A 1 69 ? 3.897 3.592 -2.396 1.00 97.25 69 GLY A CA 1
ATOM 532 C C . GLY A 1 69 ? 3.123 4.800 -2.943 1.00 97.25 69 GLY A C 1
ATOM 533 O O . GLY A 1 69 ? 2.433 4.686 -3.952 1.00 97.25 69 GLY A O 1
ATOM 534 N N . ILE A 1 70 ? 3.275 5.981 -2.331 1.00 97.88 70 ILE A N 1
ATOM 535 C CA . ILE A 1 70 ? 2.703 7.242 -2.842 1.00 97.88 70 ILE A CA 1
ATOM 536 C C . ILE A 1 70 ? 3.314 7.589 -4.198 1.00 97.88 70 ILE A C 1
ATOM 538 O O . ILE A 1 70 ? 2.633 8.082 -5.093 1.00 97.88 70 ILE A O 1
ATOM 542 N N . ARG A 1 71 ? 4.618 7.364 -4.361 1.00 96.19 71 ARG A N 1
ATOM 543 C CA . ARG A 1 71 ? 5.289 7.600 -5.634 1.00 96.19 71 ARG A CA 1
ATOM 544 C C . ARG A 1 71 ? 4.735 6.684 -6.723 1.00 96.19 71 ARG A C 1
ATOM 546 O O . ARG A 1 71 ? 4.430 7.176 -7.804 1.00 96.19 71 ARG A O 1
ATOM 553 N N . ALA A 1 72 ? 4.534 5.403 -6.431 1.00 96.12 72 ALA A N 1
ATOM 554 C CA . ALA A 1 72 ? 3.942 4.461 -7.372 1.00 96.12 72 ALA A CA 1
ATOM 555 C C . ALA A 1 72 ? 2.541 4.890 -7.840 1.00 96.12 72 ALA A C 1
ATOM 557 O O . ALA A 1 72 ? 2.283 4.901 -9.039 1.00 96.12 72 ALA A O 1
ATOM 558 N N . THR A 1 73 ? 1.667 5.343 -6.931 1.00 97.00 73 THR A N 1
ATOM 559 C CA . THR A 1 73 ? 0.322 5.830 -7.306 1.00 97.00 73 THR A CA 1
ATOM 560 C C . THR A 1 73 ? 0.335 7.152 -8.072 1.00 97.00 73 THR A C 1
ATOM 562 O O . THR A 1 73 ? -0.612 7.451 -8.792 1.00 97.00 73 THR A O 1
ATOM 565 N N . LYS A 1 74 ? 1.391 7.964 -7.941 1.00 96.12 74 LYS A N 1
ATOM 566 C CA . LYS A 1 74 ? 1.585 9.162 -8.776 1.00 96.12 74 LYS A CA 1
ATOM 567 C C . LYS A 1 74 ? 2.081 8.820 -10.178 1.00 96.12 74 LYS A C 1
ATOM 569 O O . LYS A 1 74 ? 1.734 9.524 -11.119 1.00 96.12 74 LYS A O 1
ATOM 574 N N . LEU A 1 75 ? 2.919 7.791 -10.298 1.00 94.25 75 LEU A N 1
ATOM 575 C CA . LEU A 1 75 ? 3.447 7.331 -11.583 1.00 94.25 75 LEU A CA 1
ATOM 576 C C . LEU A 1 75 ? 2.384 6.594 -12.401 1.00 94.25 75 LEU A C 1
ATOM 578 O O . LEU A 1 75 ? 2.359 6.737 -13.618 1.00 94.25 75 LEU A O 1
ATOM 582 N N . ASP A 1 76 ? 1.514 5.839 -11.732 1.00 93.88 76 ASP A N 1
ATOM 583 C CA . ASP A 1 76 ? 0.347 5.210 -12.339 1.00 93.88 76 ASP A CA 1
ATOM 584 C C . ASP A 1 76 ? -0.883 5.397 -11.446 1.00 93.88 76 ASP A C 1
ATOM 586 O O . ASP A 1 76 ? -1.136 4.640 -10.501 1.00 93.88 76 ASP A O 1
ATOM 590 N N . SER A 1 77 ? -1.639 6.448 -11.759 1.00 94.50 77 SER A N 1
ATOM 591 C CA . SER A 1 77 ? -2.863 6.828 -11.056 1.00 94.50 77 SER A CA 1
ATOM 592 C C . SER A 1 77 ? -4.103 6.083 -11.545 1.00 94.50 77 SER A C 1
ATOM 594 O O . SER A 1 77 ? -5.168 6.254 -10.957 1.00 94.50 77 SER A O 1
ATOM 596 N N . LEU A 1 78 ? -3.992 5.262 -12.595 1.00 95.69 78 LEU A N 1
ATOM 597 C CA . LEU A 1 78 ? -5.111 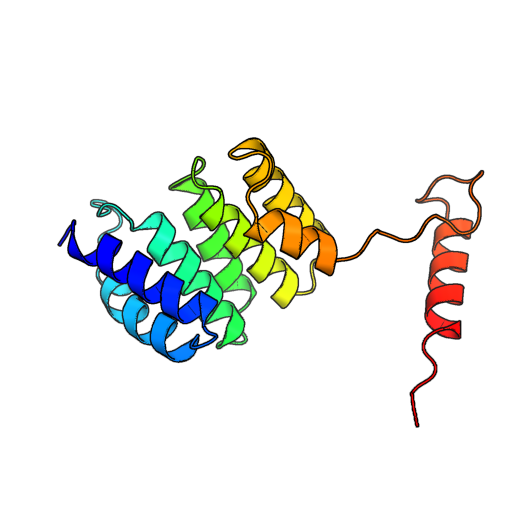4.511 -13.171 1.00 95.69 78 LEU A CA 1
ATOM 598 C C . LEU A 1 78 ? -5.100 3.037 -12.763 1.00 95.69 78 LEU A C 1
ATOM 600 O O . LEU A 1 78 ? -5.981 2.281 -13.169 1.00 95.69 78 LEU A O 1
ATOM 604 N N . ASN A 1 79 ? -4.145 2.623 -11.930 1.00 95.38 79 ASN A N 1
ATOM 605 C CA . ASN A 1 79 ? -4.067 1.253 -11.456 1.00 95.38 79 A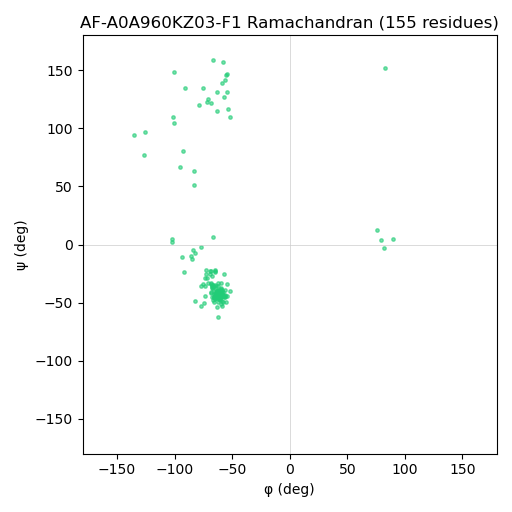SN A CA 1
ATOM 606 C C . ASN A 1 79 ? -4.616 1.098 -10.023 1.00 95.38 79 ASN A C 1
ATOM 608 O O . ASN A 1 79 ? -3.964 1.503 -9.050 1.00 95.38 79 ASN A O 1
ATOM 612 N N . PRO A 1 80 ? -5.784 0.450 -9.833 1.00 97.06 80 PRO A N 1
ATOM 613 C CA . PRO A 1 80 ? -6.374 0.252 -8.509 1.00 97.06 80 PRO A CA 1
ATOM 614 C C . PRO A 1 80 ? -5.515 -0.640 -7.597 1.00 97.06 80 PRO A C 1
ATOM 616 O O . PRO A 1 80 ? -5.599 -0.530 -6.370 1.00 97.06 80 PRO A O 1
ATOM 619 N N . ARG A 1 81 ? -4.647 -1.494 -8.161 1.00 96.75 81 ARG A N 1
ATOM 620 C CA . ARG A 1 81 ? -3.708 -2.338 -7.405 1.00 96.75 81 ARG A CA 1
ATOM 621 C C . ARG A 1 81 ? -2.706 -1.496 -6.612 1.00 96.75 81 ARG A C 1
ATOM 623 O O . ARG A 1 81 ? -2.438 -1.812 -5.452 1.00 96.75 81 ARG A O 1
ATOM 630 N N . ASN A 1 82 ? -2.216 -0.396 -7.180 1.00 97.50 82 ASN A N 1
ATOM 631 C CA . ASN A 1 82 ? -1.242 0.472 -6.512 1.00 97.50 82 ASN A CA 1
ATOM 632 C C . ASN A 1 82 ? -1.875 1.182 -5.306 1.00 97.50 82 ASN A C 1
ATOM 634 O O . ASN A 1 82 ? -1.277 1.259 -4.231 1.00 97.50 82 ASN A O 1
ATOM 638 N N . TYR A 1 83 ? -3.140 1.589 -5.426 1.00 98.25 83 TYR A N 1
ATOM 639 C CA . TYR A 1 83 ? -3.918 2.124 -4.305 1.00 98.25 83 TYR A CA 1
ATOM 640 C C . TYR A 1 83 ? -4.238 1.076 -3.238 1.00 98.25 83 TYR A C 1
ATOM 642 O O . TYR A 1 83 ? -4.216 1.390 -2.046 1.00 98.25 83 TYR A O 1
ATOM 650 N N . PHE A 1 84 ? -4.491 -0.172 -3.637 1.00 98.19 84 PHE A N 1
ATOM 651 C CA . PHE A 1 84 ? -4.620 -1.282 -2.697 1.00 98.19 84 PHE A CA 1
ATOM 652 C C . PHE A 1 84 ? -3.335 -1.474 -1.878 1.00 98.19 84 PHE A C 1
ATOM 654 O O . PHE A 1 84 ? -3.383 -1.482 -0.650 1.00 98.19 84 PHE A O 1
ATOM 661 N N . LEU A 1 85 ? -2.177 -1.568 -2.533 1.00 97.75 85 LEU A N 1
ATOM 662 C CA . LEU A 1 85 ? -0.890 -1.749 -1.853 1.00 97.75 85 LEU A CA 1
ATOM 663 C C . LEU A 1 85 ? -0.546 -0.567 -0.934 1.00 97.75 85 LEU A C 1
ATOM 665 O O . LEU A 1 85 ? -0.103 -0.775 0.197 1.00 97.75 85 LEU A O 1
ATOM 669 N N . LEU A 1 86 ? -0.836 0.667 -1.361 1.00 98.12 86 LEU A N 1
ATOM 670 C CA . LEU A 1 86 ? -0.695 1.855 -0.517 1.00 98.12 86 LEU A CA 1
ATOM 671 C C . LEU A 1 86 ? -1.618 1.805 0.711 1.00 98.12 86 LEU A C 1
ATOM 673 O O . LEU A 1 86 ? -1.197 2.127 1.824 1.00 98.12 86 LEU A O 1
ATOM 677 N N . GLY A 1 87 ? -2.865 1.360 0.541 1.00 97.62 87 GLY A N 1
ATOM 678 C CA . GLY A 1 87 ? -3.783 1.168 1.659 1.00 97.62 87 GLY A CA 1
ATOM 679 C C . GLY A 1 87 ? -3.267 0.131 2.661 1.00 97.62 87 GLY A C 1
ATOM 680 O O . GLY A 1 87 ? -3.265 0.391 3.866 1.00 97.62 87 GLY A O 1
ATOM 681 N N . ARG A 1 88 ? -2.718 -0.990 2.174 1.00 96.75 88 ARG A N 1
ATOM 682 C CA . ARG A 1 88 ? -2.096 -2.022 3.020 1.00 96.75 88 ARG A CA 1
ATOM 683 C C . ARG A 1 88 ? -0.881 -1.487 3.776 1.00 96.75 88 ARG A C 1
ATOM 685 O O . ARG A 1 88 ? -0.721 -1.781 4.959 1.00 96.75 88 ARG A O 1
ATOM 692 N N . LEU A 1 89 ? -0.059 -0.656 3.137 1.00 96.62 89 LEU A N 1
ATOM 693 C CA . LEU A 1 89 ? 1.059 0.028 3.791 1.00 96.62 89 LEU A CA 1
ATOM 694 C C . LEU A 1 89 ? 0.595 0.933 4.935 1.00 96.62 89 LEU A C 1
ATOM 696 O O . LEU A 1 89 ? 1.170 0.900 6.026 1.00 96.62 89 LEU A O 1
ATOM 700 N N . TYR A 1 90 ? -0.472 1.703 4.725 1.00 97.00 90 TYR A N 1
ATOM 701 C CA . TYR A 1 90 ? -1.052 2.513 5.793 1.00 97.00 90 TYR A CA 1
ATOM 702 C C . TYR A 1 90 ? -1.640 1.669 6.928 1.00 97.00 90 TYR A C 1
ATOM 704 O O . TYR A 1 90 ? -1.512 2.068 8.087 1.00 97.00 90 TYR A O 1
ATOM 712 N N . GLU A 1 91 ? -2.226 0.500 6.640 1.00 94.44 91 GLU A N 1
ATOM 713 C CA . GLU A 1 91 ? -2.658 -0.445 7.679 1.00 94.44 91 GLU A CA 1
ATOM 714 C C . GLU A 1 91 ? -1.479 -0.928 8.532 1.00 94.44 91 GLU A C 1
ATOM 716 O O . GLU A 1 91 ? -1.558 -0.873 9.759 1.00 94.44 91 GLU A O 1
ATOM 721 N N . ILE A 1 92 ? -0.368 -1.330 7.903 1.00 92.38 92 ILE A N 1
ATOM 722 C CA . ILE A 1 92 ? 0.855 -1.766 8.603 1.00 92.38 92 ILE A CA 1
ATOM 723 C C . ILE A 1 92 ? 1.440 -0.623 9.443 1.00 92.38 92 ILE A C 1
ATOM 725 O O . ILE A 1 92 ? 1.969 -0.843 10.535 1.00 92.38 92 ILE A O 1
ATOM 729 N N . ALA A 1 93 ? 1.301 0.617 8.974 1.00 92.50 93 ALA A N 1
ATOM 730 C CA . ALA A 1 93 ? 1.669 1.813 9.722 1.00 92.50 93 ALA A CA 1
ATOM 731 C C . ALA A 1 93 ? 0.669 2.224 10.815 1.00 92.50 93 ALA A C 1
ATOM 733 O O . ALA A 1 93 ? 0.928 3.186 11.535 1.00 92.50 93 ALA A O 1
ATOM 734 N N . GLY A 1 94 ? -0.449 1.510 10.971 1.00 90.50 94 GLY A N 1
ATOM 735 C CA . GLY A 1 94 ? -1.478 1.787 11.976 1.00 90.50 94 GLY A CA 1
ATOM 736 C C . GLY A 1 94 ? -2.439 2.924 11.609 1.00 90.50 94 GLY A C 1
ATOM 737 O O . GLY A 1 94 ? -3.320 3.266 12.400 1.00 90.50 94 GLY A O 1
ATOM 738 N N . SER A 1 95 ? -2.327 3.501 10.410 1.00 92.81 95 SER A N 1
ATOM 739 C CA . SER A 1 95 ? -3.180 4.602 9.952 1.00 92.81 95 SER A CA 1
ATOM 740 C C . SER A 1 95 ? -4.400 4.087 9.186 1.00 92.81 95 SER A C 1
ATOM 742 O O . SER A 1 95 ? -4.457 4.109 7.957 1.00 92.81 95 SER A O 1
ATOM 744 N N . LYS A 1 96 ? -5.432 3.653 9.921 1.00 91.44 96 LYS A N 1
ATOM 745 C CA . LYS A 1 96 ? -6.692 3.168 9.320 1.00 91.44 96 LYS A CA 1
ATOM 746 C C . LYS A 1 96 ? -7.402 4.218 8.460 1.00 91.44 96 LYS A C 1
ATOM 748 O O . LYS A 1 96 ? -8.044 3.863 7.478 1.00 91.44 96 LYS A O 1
ATOM 753 N N . LYS A 1 97 ? -7.301 5.501 8.834 1.00 91.88 97 LYS A N 1
ATOM 754 C CA . LYS A 1 97 ? -7.901 6.612 8.078 1.00 91.88 97 LYS A CA 1
ATOM 755 C C . LYS A 1 97 ? -7.277 6.704 6.683 1.00 91.88 97 LYS A C 1
ATOM 757 O O . LYS A 1 97 ? -8.001 6.622 5.698 1.00 91.88 97 LYS A O 1
ATOM 762 N N . ASN A 1 98 ? -5.949 6.785 6.614 1.00 95.81 98 ASN A N 1
ATOM 763 C CA . ASN A 1 98 ? -5.239 6.913 5.342 1.00 95.81 98 ASN A CA 1
ATOM 764 C C . ASN A 1 98 ? -5.366 5.639 4.499 1.00 95.81 98 ASN A C 1
ATOM 766 O O . ASN A 1 98 ? -5.482 5.724 3.281 1.00 95.81 98 ASN A O 1
ATOM 770 N N . ALA A 1 99 ? -5.400 4.464 5.139 1.00 96.88 99 ALA A N 1
ATOM 771 C CA . ALA A 1 99 ? -5.665 3.207 4.447 1.00 96.88 99 ALA A CA 1
ATOM 772 C C . ALA A 1 99 ? -7.013 3.244 3.719 1.00 96.88 99 ALA A C 1
ATOM 774 O O . ALA A 1 99 ? -7.089 2.960 2.527 1.00 96.88 99 ALA A O 1
ATOM 775 N N . PHE A 1 100 ? -8.067 3.662 4.425 1.00 95.81 100 PHE A N 1
ATOM 776 C CA . PHE A 1 100 ? -9.400 3.787 3.850 1.00 95.81 100 PHE A CA 1
ATOM 777 C C . PHE A 1 100 ? -9.464 4.832 2.728 1.00 95.81 100 PHE A C 1
ATOM 779 O O . PHE A 1 100 ? -10.086 4.576 1.703 1.00 95.81 100 PHE A O 1
ATOM 786 N N . GLU A 1 101 ? -8.794 5.976 2.879 1.00 96.38 101 GLU A N 1
ATOM 787 C CA . GLU A 1 101 ? -8.715 6.995 1.822 1.00 96.38 101 GLU A CA 1
ATOM 788 C C . GLU A 1 101 ? -8.007 6.464 0.567 1.00 96.38 101 GLU A C 1
ATOM 790 O O . GLU A 1 101 ? -8.522 6.637 -0.537 1.00 96.38 101 GLU A O 1
ATOM 795 N N . ALA A 1 102 ? -6.882 5.757 0.718 1.00 97.62 102 ALA A N 1
ATOM 796 C CA . ALA A 1 102 ? -6.187 5.124 -0.404 1.00 97.62 102 ALA A CA 1
ATOM 797 C C . ALA A 1 102 ? -7.086 4.098 -1.112 1.00 97.62 102 ALA A C 1
ATOM 799 O O . ALA A 1 102 ? -7.229 4.126 -2.333 1.00 97.62 102 ALA A O 1
ATOM 800 N N . TYR A 1 103 ? -7.774 3.255 -0.343 1.00 97.88 103 TYR A N 1
ATOM 801 C CA . TYR A 1 103 ? -8.749 2.303 -0.866 1.00 97.88 103 TYR A CA 1
ATOM 802 C C . TYR A 1 103 ? -9.901 2.965 -1.620 1.00 97.88 103 TYR A C 1
ATOM 804 O O . TYR A 1 103 ? -10.281 2.493 -2.691 1.00 97.88 103 TYR A O 1
ATOM 812 N N . GLN A 1 104 ? -10.431 4.078 -1.113 1.00 96.94 104 GLN A N 1
ATOM 813 C CA . GLN A 1 104 ? -11.464 4.829 -1.820 1.00 96.94 104 GLN A CA 1
ATOM 814 C C . GLN A 1 104 ? -10.977 5.340 -3.175 1.00 96.94 104 GLN A C 1
ATOM 816 O O . GLN A 1 104 ? -11.738 5.273 -4.134 1.00 96.94 104 GLN A O 1
ATOM 821 N N . GLN A 1 105 ? -9.732 5.816 -3.282 1.00 97.81 105 GLN A N 1
ATOM 822 C CA . GLN A 1 105 ? -9.188 6.231 -4.579 1.00 97.81 105 GLN A CA 1
ATOM 823 C C . GLN A 1 105 ? -9.095 5.048 -5.551 1.00 97.81 105 GLN A C 1
ATOM 825 O O . GLN A 1 105 ? -9.539 5.168 -6.688 1.00 97.81 105 GLN A O 1
ATOM 830 N N . GLY A 1 106 ? -8.643 3.877 -5.090 1.00 97.62 106 GLY A N 1
ATOM 831 C CA . GLY A 1 106 ? -8.633 2.664 -5.915 1.00 97.62 106 GLY A CA 1
ATOM 832 C C . GLY A 1 106 ? -10.028 2.242 -6.399 1.00 97.62 106 GLY A C 1
ATOM 833 O O . GLY A 1 106 ? -10.194 1.880 -7.560 1.00 97.62 106 GLY A O 1
ATOM 834 N N . LEU A 1 107 ? -11.054 2.351 -5.548 1.00 97.44 107 LEU A N 1
ATOM 835 C CA . LEU A 1 107 ? -12.439 2.034 -5.928 1.00 97.44 107 LEU A CA 1
ATOM 836 C C . LEU A 1 107 ? -13.089 3.068 -6.854 1.00 97.44 107 LEU A C 1
ATOM 838 O O . LEU A 1 107 ? -14.044 2.720 -7.543 1.00 97.44 107 LEU A O 1
ATOM 842 N N . LYS A 1 108 ? -12.604 4.316 -6.889 1.00 97.31 108 LYS A N 1
ATOM 843 C CA . LYS A 1 108 ? -13.046 5.292 -7.901 1.00 97.31 108 LYS A CA 1
ATOM 844 C C . LYS A 1 108 ? -12.577 4.904 -9.300 1.00 97.31 108 LYS A C 1
ATOM 846 O O . LYS A 1 108 ? -13.280 5.183 -10.261 1.00 97.31 108 LYS A O 1
ATOM 851 N N . ILE A 1 109 ? -11.402 4.283 -9.394 1.00 97.12 109 ILE A N 1
ATOM 852 C CA . ILE A 1 109 ? -10.812 3.827 -10.656 1.00 97.12 109 ILE A CA 1
ATOM 853 C C . ILE A 1 109 ? -11.504 2.549 -11.123 1.00 97.12 109 ILE A C 1
ATOM 855 O O . ILE A 1 109 ? -12.003 2.483 -12.241 1.00 97.12 109 ILE A O 1
ATOM 859 N N . GLN A 1 110 ? -11.563 1.543 -10.247 1.00 97.31 110 GLN A N 1
ATOM 860 C CA . GLN A 1 110 ? -12.268 0.295 -10.514 1.00 97.31 110 GLN A CA 1
ATOM 861 C C . GLN A 1 110 ? -13.283 0.022 -9.399 1.00 97.31 110 GLN A C 1
ATOM 863 O O . GLN A 1 110 ? -12.933 -0.550 -8.355 1.00 97.31 110 GLN A O 1
ATOM 868 N N . PRO A 1 111 ? -14.557 0.393 -9.618 1.00 96.94 111 PRO A N 1
ATOM 869 C CA . PRO A 1 111 ? -15.633 0.048 -8.707 1.00 96.94 111 PRO A CA 1
ATOM 870 C C . PRO A 1 111 ? -15.685 -1.464 -8.476 1.00 96.94 111 PRO A C 1
ATOM 872 O O . PRO A 1 111 ? -15.636 -2.259 -9.411 1.00 96.94 111 PRO A O 1
ATOM 875 N N . GLY A 1 112 ? -15.758 -1.872 -7.209 1.00 93.44 112 GLY A N 1
ATOM 876 C CA . GLY A 1 112 ? -15.844 -3.285 -6.843 1.00 93.44 112 GLY A CA 1
ATOM 877 C C . GLY A 1 112 ? -14.537 -4.077 -6.946 1.00 93.44 112 GLY A C 1
ATOM 878 O O . GLY A 1 112 ? -14.599 -5.299 -6.848 1.00 93.44 112 GLY A O 1
ATOM 879 N N . TYR A 1 113 ? -13.368 -3.432 -7.098 1.00 97.06 113 TYR A N 1
ATOM 880 C CA . TYR A 1 113 ? -12.077 -4.133 -7.121 1.00 97.06 113 TYR A CA 1
ATOM 881 C C . TYR A 1 113 ? -11.922 -5.059 -5.889 1.00 97.06 113 TYR A C 1
ATOM 883 O O . TYR A 1 113 ? -11.785 -4.559 -4.761 1.00 97.06 113 TYR A O 1
ATOM 891 N N . PRO A 1 114 ? -11.953 -6.402 -6.062 1.00 96.12 114 PRO A N 1
ATOM 892 C CA . PRO A 1 114 ? -12.177 -7.330 -4.951 1.00 96.12 114 PRO A CA 1
ATOM 893 C C . PRO A 1 114 ? -11.165 -7.229 -3.800 1.00 96.12 114 PRO A C 1
ATOM 895 O O . PRO A 1 114 ? -11.602 -7.250 -2.645 1.00 96.12 114 PRO A O 1
ATOM 898 N N . PRO A 1 115 ? -9.846 -7.054 -4.047 1.00 95.62 115 PRO A N 1
ATOM 899 C CA . PRO A 1 115 ? -8.871 -6.903 -2.966 1.00 95.62 115 PRO A CA 1
ATOM 900 C C . PRO A 1 115 ? -9.173 -5.715 -2.048 1.00 95.62 115 PRO A C 1
ATOM 902 O O . PRO A 1 115 ? -9.053 -5.829 -0.827 1.00 95.62 115 PRO A O 1
ATOM 905 N N . ILE A 1 116 ? -9.621 -4.589 -2.614 1.00 97.19 116 ILE A N 1
ATOM 906 C CA . ILE A 1 116 ? -9.962 -3.404 -1.825 1.00 97.19 116 ILE A CA 1
ATOM 907 C C . ILE A 1 116 ? -11.269 -3.608 -1.063 1.00 97.19 116 ILE A C 1
ATOM 909 O O . ILE A 1 116 ? -11.330 -3.288 0.123 1.00 97.19 116 ILE A O 1
ATOM 913 N N . VAL A 1 117 ? -12.302 -4.165 -1.702 1.00 95.69 117 VAL A N 1
ATOM 914 C CA . VAL A 1 117 ? -13.587 -4.440 -1.034 1.00 95.69 117 VAL A CA 1
ATOM 915 C C . VAL A 1 117 ? -13.371 -5.331 0.193 1.00 95.69 117 VAL A C 1
ATOM 917 O O . VAL A 1 117 ? -13.858 -5.027 1.283 1.00 95.69 117 VAL A O 1
ATOM 920 N N . GLN A 1 118 ? -12.563 -6.383 0.047 1.00 94.31 118 GLN A N 1
ATOM 921 C CA . GLN A 1 118 ? -12.198 -7.262 1.155 1.00 94.31 118 GLN A CA 1
ATOM 922 C C . GLN A 1 118 ? -11.392 -6.531 2.238 1.00 94.31 118 GLN A C 1
ATOM 924 O O . GLN A 1 118 ? -11.659 -6.718 3.426 1.00 94.31 118 GLN A O 1
ATOM 929 N N . ALA A 1 119 ? -10.424 -5.689 1.861 1.00 94.38 119 ALA A N 1
ATOM 930 C CA . ALA A 1 119 ? -9.620 -4.929 2.819 1.00 94.38 119 ALA A CA 1
ATOM 931 C C . ALA A 1 119 ? -10.456 -3.922 3.624 1.00 94.38 119 ALA A C 1
ATOM 933 O O . ALA A 1 119 ? -10.320 -3.848 4.845 1.00 94.38 119 ALA A O 1
ATOM 934 N N . ILE A 1 120 ? -11.380 -3.205 2.978 1.00 93.88 120 ILE A N 1
ATOM 935 C CA . ILE A 1 120 ? -12.331 -2.317 3.659 1.00 93.88 120 ILE A CA 1
ATOM 936 C C . ILE A 1 120 ? -13.229 -3.112 4.614 1.00 93.88 120 ILE A C 1
ATOM 938 O O . ILE A 1 120 ? -13.443 -2.682 5.749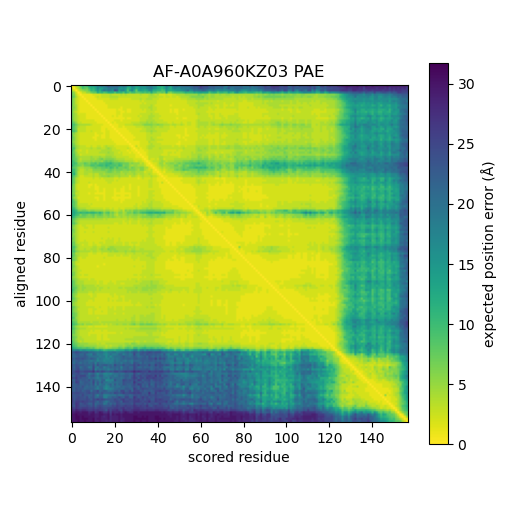 1.00 93.88 120 ILE A O 1
ATOM 942 N N . GLY A 1 121 ? -13.715 -4.285 4.195 1.00 90.94 121 GLY A N 1
ATOM 943 C CA . GLY A 1 121 ? -14.483 -5.176 5.068 1.00 90.94 121 GLY A CA 1
ATOM 944 C C . GLY A 1 121 ? -13.711 -5.555 6.337 1.00 90.94 121 GLY A C 1
ATOM 945 O O . GLY A 1 121 ? -14.250 -5.466 7.441 1.00 90.94 121 GLY A O 1
ATOM 946 N N . LYS A 1 122 ? -12.420 -5.890 6.195 1.00 89.38 122 LYS A N 1
ATOM 947 C CA . LYS A 1 122 ? -11.517 -6.253 7.306 1.00 89.38 122 LYS A CA 1
ATOM 948 C C . LYS A 1 122 ? -11.130 -5.076 8.205 1.00 89.38 122 LYS A C 1
ATOM 950 O O . LYS A 1 122 ? -10.978 -5.264 9.410 1.00 89.38 122 LYS A O 1
ATOM 955 N N . LEU A 1 123 ? -11.005 -3.862 7.660 1.00 86.31 123 LEU A N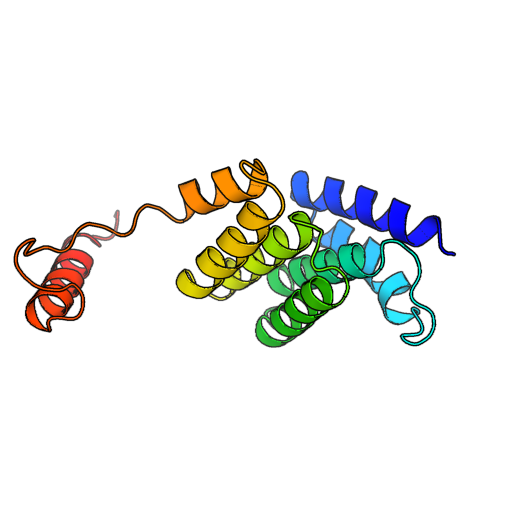 1
ATOM 956 C CA . LEU A 1 123 ? -10.782 -2.635 8.444 1.00 86.31 123 LEU A CA 1
ATOM 957 C C . LEU A 1 123 ? -11.888 -2.412 9.491 1.00 86.31 123 LEU A C 1
ATOM 959 O O . LEU A 1 123 ? -11.640 -1.800 10.540 1.00 86.31 123 LEU A O 1
ATOM 963 N N . GLY A 1 124 ? -13.074 -2.963 9.214 1.00 71.44 124 GLY A N 1
ATOM 964 C CA . GLY A 1 124 ? -14.256 -2.919 10.054 1.00 71.44 124 GLY A CA 1
ATOM 965 C C . GLY A 1 124 ? -15.032 -1.620 9.877 1.00 71.44 124 GLY A C 1
ATOM 966 O O . GLY A 1 124 ? -14.494 -0.553 9.577 1.00 71.44 124 GLY A O 1
ATOM 967 N N . THR A 1 125 ? -16.339 -1.682 10.110 1.00 65.00 125 THR A N 1
ATOM 968 C CA . THR A 1 125 ? -17.171 -0.481 10.137 1.00 65.00 125 THR A CA 1
ATOM 969 C C . THR A 1 125 ? -16.847 0.331 11.385 1.00 65.00 125 THR A C 1
ATOM 971 O O . THR A 1 125 ? -16.940 -0.179 12.508 1.00 65.00 125 THR A O 1
ATOM 974 N N . ARG A 1 126 ? -16.503 1.613 11.219 1.00 64.25 126 ARG A N 1
ATOM 975 C CA . ARG A 1 126 ? -16.362 2.544 12.346 1.00 64.25 126 ARG A CA 1
ATOM 976 C C . ARG A 1 126 ? -17.655 2.504 13.171 1.00 64.25 126 ARG A C 1
ATOM 978 O O . ARG A 1 126 ? -18.727 2.816 12.654 1.00 64.25 126 ARG A O 1
ATOM 985 N N . ARG A 1 127 ? -17.562 2.068 14.435 1.00 65.19 127 ARG A N 1
ATOM 986 C CA . ARG A 1 127 ? -18.734 1.881 15.309 1.00 65.19 127 ARG A CA 1
ATOM 987 C C . ARG A 1 127 ? -19.524 3.187 15.409 1.00 65.19 127 ARG A C 1
ATOM 989 O O . ARG A 1 127 ? -18.932 4.263 15.504 1.00 65.19 127 ARG A O 1
ATOM 996 N N . ARG A 1 128 ? -20.856 3.080 15.421 1.00 65.75 128 ARG A N 1
ATOM 997 C CA . ARG A 1 128 ? -21.750 4.236 15.578 1.00 65.75 128 ARG A CA 1
ATOM 998 C C . ARG A 1 128 ? -21.404 5.017 16.865 1.00 65.75 128 ARG A C 1
ATOM 1000 O O . ARG A 1 128 ? -20.981 4.386 17.852 1.00 65.75 128 ARG A O 1
ATOM 1007 N N . PRO A 1 129 ? -21.551 6.360 16.853 1.00 77.56 129 PRO A N 1
ATOM 1008 C CA . PRO A 1 129 ? -21.385 7.179 18.052 1.00 77.56 129 PRO A CA 1
ATOM 1009 C C . PRO A 1 129 ? -22.301 6.669 19.168 1.00 77.56 129 PRO A C 1
ATOM 1011 O O . PRO A 1 129 ? -23.370 6.121 18.891 1.00 77.56 129 PRO A O 1
ATOM 1014 N N . VAL A 1 130 ? -21.846 6.792 20.419 1.00 80.44 130 VAL A N 1
ATOM 1015 C CA . VAL A 1 130 ? -22.596 6.305 21.589 1.00 80.44 130 VAL A CA 1
ATOM 1016 C C . VAL A 1 130 ? -23.900 7.090 21.722 1.00 80.44 130 VAL A C 1
ATOM 1018 O O . VAL A 1 130 ? -24.966 6.496 21.846 1.00 80.44 130 VAL A O 1
ATOM 1021 N N . LEU A 1 131 ? -23.817 8.413 21.589 1.00 85.19 131 LEU A N 1
ATOM 1022 C CA . LEU A 1 131 ? -24.954 9.319 21.544 1.00 85.19 131 LEU A CA 1
ATOM 1023 C C . LEU A 1 131 ? -25.223 9.680 20.082 1.00 85.19 131 LEU A C 1
ATOM 1025 O O . LEU A 1 131 ? -24.488 10.453 19.467 1.00 85.19 131 LEU A O 1
ATOM 1029 N N . LYS A 1 132 ? -26.276 9.089 19.506 1.00 83.62 132 LYS A N 1
ATOM 1030 C CA . LYS A 1 132 ? -26.647 9.270 18.088 1.00 83.62 132 LYS A CA 1
ATOM 1031 C C . LYS A 1 132 ? -27.074 10.705 17.751 1.00 83.62 132 LYS A C 1
ATOM 1033 O O . LYS A 1 132 ? -26.994 11.084 16.591 1.00 83.62 132 LYS A O 1
ATOM 1038 N N . PHE A 1 133 ? -27.526 11.461 18.752 1.00 87.25 133 PHE A N 1
ATOM 1039 C CA . PHE A 1 133 ? -27.999 12.842 18.622 1.00 87.25 133 PHE A CA 1
ATOM 1040 C C . PHE A 1 133 ? -26.873 13.884 18.681 1.00 87.25 133 PHE A C 1
ATOM 1042 O O . PHE A 1 133 ? -27.099 15.037 18.339 1.00 87.25 133 PHE A O 1
ATOM 1049 N N . LEU A 1 134 ? -25.661 13.495 19.093 1.00 82.75 134 LEU A N 1
ATOM 1050 C CA . LEU A 1 134 ? -24.502 14.386 19.090 1.00 82.75 134 LEU A CA 1
ATOM 1051 C C . LEU A 1 134 ? -23.619 14.119 17.875 1.00 82.75 134 LEU A C 1
ATOM 1053 O O . LEU A 1 134 ? -23.465 12.977 17.427 1.00 82.75 134 LEU A O 1
ATOM 1057 N N . ALA A 1 135 ? -22.975 15.179 17.387 1.00 77.56 135 ALA A N 1
ATOM 1058 C CA . ALA A 1 135 ? -21.957 15.078 16.354 1.00 77.56 135 ALA A CA 1
ATOM 1059 C C . ALA A 1 135 ? -20.799 14.164 16.803 1.00 77.56 135 ALA A C 1
ATOM 1061 O O . ALA A 1 135 ? -20.588 13.887 17.990 1.00 77.56 135 ALA A O 1
ATOM 1062 N N . ARG A 1 136 ? -20.066 13.613 15.836 1.00 73.69 136 ARG A N 1
ATOM 1063 C CA . ARG A 1 136 ? -19.055 12.564 16.080 1.00 73.69 136 ARG A CA 1
ATOM 1064 C C . ARG A 1 136 ? -17.799 13.086 16.780 1.00 73.69 136 ARG A C 1
ATOM 1066 O O . ARG A 1 136 ? -17.121 12.327 17.464 1.00 73.69 136 ARG A O 1
ATOM 1073 N N . ASP A 1 137 ? -17.491 14.348 16.551 1.00 82.88 137 ASP A N 1
ATOM 1074 C CA . ASP A 1 137 ? -16.418 15.162 17.117 1.00 82.88 137 ASP A CA 1
ATOM 1075 C C . ASP A 1 137 ? -16.806 15.809 18.453 1.00 82.88 137 ASP A C 1
ATOM 1077 O O . ASP A 1 137 ? -15.935 16.293 19.174 1.00 82.88 137 ASP A O 1
ATOM 1081 N N . HIS A 1 138 ? -18.087 15.743 18.831 1.00 87.62 138 HIS A N 1
ATOM 1082 C CA . HIS A 1 138 ? -18.551 16.223 20.122 1.00 87.62 138 HIS A CA 1
ATOM 1083 C C . HIS A 1 138 ? -17.799 15.509 21.251 1.00 87.62 138 HIS A C 1
ATOM 1085 O O . HIS A 1 138 ? -17.781 14.275 21.324 1.00 87.62 138 HIS A O 1
ATOM 1091 N N . PHE A 1 139 ? -17.212 16.282 22.166 1.00 89.81 139 PHE A N 1
ATOM 1092 C CA . PHE A 1 139 ? -16.333 15.775 23.222 1.00 89.81 139 PHE A CA 1
ATOM 1093 C C . PHE A 1 139 ? -16.967 14.627 24.030 1.00 89.81 139 PHE A C 1
ATOM 1095 O O . PHE A 1 139 ? -16.301 13.627 24.285 1.00 89.81 139 PHE A O 1
ATOM 1102 N N . LEU A 1 140 ? -18.270 14.708 24.342 1.00 87.81 140 LEU A N 1
ATOM 1103 C CA . LEU A 1 140 ? -19.023 13.626 25.001 1.00 87.81 140 LEU A CA 1
ATOM 1104 C C . LEU A 1 140 ? -19.009 12.314 24.205 1.00 87.81 140 LEU A C 1
ATOM 1106 O O . LEU A 1 140 ? -18.780 11.250 24.771 1.00 87.81 140 LEU A O 1
ATOM 1110 N N . ASN A 1 141 ? -19.210 12.370 22.887 1.00 87.31 141 ASN A N 1
ATOM 1111 C CA . ASN A 1 141 ? -19.182 11.184 22.030 1.00 87.31 141 ASN A CA 1
ATOM 1112 C C . ASN A 1 141 ? -17.777 10.582 21.929 1.00 87.31 141 ASN A C 1
ATOM 1114 O O . ASN A 1 141 ? -17.631 9.356 21.902 1.00 87.31 141 ASN A O 1
ATOM 1118 N N . VAL A 1 142 ? -16.745 11.428 21.912 1.00 84.62 142 VAL A N 1
ATOM 1119 C CA . VAL A 1 142 ? -15.343 10.993 21.935 1.00 84.62 142 VAL A CA 1
ATOM 1120 C C . VAL A 1 142 ? -15.004 10.338 23.277 1.00 84.62 142 VAL A C 1
ATOM 1122 O O . VAL A 1 142 ? -14.454 9.236 23.289 1.00 84.62 142 VAL A O 1
ATOM 1125 N N . ALA A 1 143 ? -15.371 10.965 24.398 1.00 87.12 143 ALA A N 1
ATOM 1126 C CA . ALA A 1 143 ? -15.125 10.464 25.749 1.00 87.12 143 ALA A CA 1
ATOM 1127 C C . ALA A 1 143 ? -15.843 9.131 26.003 1.00 87.12 143 ALA A C 1
ATOM 1129 O O . ALA A 1 143 ? -15.204 8.150 26.382 1.00 87.12 143 ALA A O 1
ATOM 1130 N N . LEU A 1 144 ? -17.140 9.048 25.691 1.00 86.25 144 LEU A N 1
ATOM 1131 C CA . LEU A 1 144 ? -17.920 7.811 25.799 1.00 86.25 144 LEU A CA 1
ATOM 1132 C C . LEU A 1 144 ? -17.409 6.725 24.847 1.00 86.25 144 LEU A C 1
ATOM 1134 O O . LEU A 1 144 ? -17.398 5.543 25.188 1.00 86.25 144 LEU A O 1
ATOM 1138 N N . GLY A 1 145 ? -16.945 7.113 23.657 1.00 83.88 145 GLY A N 1
ATOM 1139 C CA . GLY A 1 145 ? -16.286 6.209 22.720 1.00 83.88 145 GLY A CA 1
ATOM 1140 C C . GLY A 1 145 ? -15.011 5.591 23.299 1.00 83.88 145 GLY A C 1
ATOM 1141 O O . GLY A 1 145 ? -14.835 4.376 23.197 1.00 83.88 145 GLY A O 1
ATOM 1142 N N . ARG A 1 146 ? -14.155 6.405 23.935 1.00 83.50 146 ARG A N 1
ATOM 1143 C CA . ARG A 1 146 ? -12.924 5.961 24.615 1.00 83.50 146 ARG A CA 1
ATOM 1144 C C . ARG A 1 146 ? -13.230 5.081 25.828 1.00 83.50 146 ARG A C 1
ATOM 1146 O O . ARG A 1 146 ? -12.637 4.014 25.953 1.00 83.50 146 ARG A O 1
ATOM 1153 N N . LEU A 1 147 ? -14.196 5.471 26.660 1.00 85.56 147 LEU A N 1
ATOM 1154 C CA . LEU A 1 147 ? -14.627 4.703 27.832 1.00 85.56 147 LEU A CA 1
ATOM 1155 C C . LEU A 1 147 ? -15.159 3.321 27.432 1.00 85.56 147 LEU A C 1
ATOM 1157 O O . LEU A 1 147 ? -14.715 2.304 27.956 1.00 85.56 147 LEU A O 1
ATOM 1161 N N . ARG A 1 148 ? -16.041 3.266 26.427 1.00 82.62 148 ARG A N 1
ATOM 1162 C CA . ARG A 1 148 ? -16.526 2.005 25.850 1.00 82.62 148 ARG A CA 1
ATOM 1163 C C . ARG A 1 148 ? -15.380 1.177 25.272 1.00 82.62 148 ARG A C 1
ATOM 1165 O O . ARG A 1 148 ? -15.398 -0.039 25.361 1.00 82.62 148 ARG A O 1
ATOM 1172 N N . HIS A 1 149 ? -14.379 1.792 24.653 1.00 76.94 149 HIS A N 1
ATOM 1173 C CA . HIS A 1 149 ? -13.241 1.024 24.157 1.00 76.94 149 HIS A CA 1
ATOM 1174 C C . HIS A 1 149 ? -12.440 0.379 25.297 1.00 76.94 149 HIS A C 1
ATOM 1176 O O . HIS A 1 149 ? -12.114 -0.798 25.196 1.00 76.94 149 HIS A O 1
ATOM 1182 N N . SER A 1 150 ? -12.205 1.120 26.381 1.00 78.81 150 SER A N 1
ATOM 1183 C CA . SER A 1 150 ? -11.490 0.648 27.573 1.00 78.81 150 SER A CA 1
ATOM 1184 C C . SER A 1 150 ? -12.232 -0.486 28.299 1.00 78.81 150 SER A C 1
ATOM 1186 O O . SER A 1 150 ? -11.648 -1.519 28.603 1.00 78.81 150 SER A O 1
ATOM 1188 N N . LEU A 1 151 ? -13.552 -0.360 28.484 1.00 75.25 151 LEU A N 1
ATOM 1189 C CA . LEU A 1 151 ? -14.366 -1.348 29.211 1.00 75.25 151 LEU A CA 1
ATOM 1190 C C . LEU A 1 151 ? -14.532 -2.694 28.482 1.00 75.25 151 LEU A C 1
ATOM 1192 O O . LEU A 1 151 ? -14.768 -3.715 29.124 1.00 75.25 151 LEU A O 1
ATOM 1196 N N . PHE A 1 152 ? -14.421 -2.704 27.150 1.00 66.06 152 PHE A N 1
ATOM 1197 C CA . PHE A 1 152 ? -14.584 -3.906 26.323 1.00 66.06 152 PHE A CA 1
ATOM 1198 C C . PHE A 1 152 ? -13.247 -4.512 25.844 1.00 66.06 152 PHE A C 1
ATOM 1200 O O . PHE A 1 152 ? -13.268 -5.493 25.104 1.00 66.06 152 PHE A O 1
ATOM 1207 N N . GLN A 1 153 ? -12.096 -3.977 26.274 1.00 57.84 153 GLN A N 1
ATOM 1208 C CA . GLN A 1 153 ? -10.793 -4.652 26.200 1.00 57.84 153 GLN A CA 1
ATOM 1209 C C . GLN A 1 153 ? -10.492 -5.349 27.540 1.00 57.84 153 GLN A C 1
ATOM 1211 O O . GLN A 1 153 ? -9.585 -4.957 28.268 1.00 57.84 153 GLN A O 1
ATOM 1216 N N . LYS A 1 154 ? -11.260 -6.380 27.913 1.00 42.56 154 LYS A N 1
ATOM 1217 C CA . LYS A 1 154 ? -10.766 -7.327 28.928 1.00 42.56 154 LYS A CA 1
ATOM 1218 C C . LYS A 1 154 ? -9.724 -8.235 28.258 1.00 42.56 154 LYS A C 1
ATOM 1220 O O . LYS A 1 154 ? -10.000 -8.700 27.150 1.00 42.56 154 LYS A O 1
ATOM 1225 N N . PRO A 1 155 ? -8.562 -8.505 28.880 1.00 44.00 155 PRO A N 1
ATOM 1226 C CA . PRO A 1 155 ? -7.659 -9.524 28.373 1.00 44.00 155 PRO A CA 1
ATOM 1227 C C . PRO A 1 155 ? -8.380 -10.870 28.455 1.00 44.00 155 PRO A C 1
ATOM 1229 O O . PRO A 1 155 ? -8.984 -11.201 29.479 1.00 44.00 155 PRO A O 1
ATOM 1232 N N . ILE A 1 156 ? -8.348 -11.622 27.359 1.00 44.88 156 ILE A N 1
ATOM 1233 C CA . ILE A 1 156 ? -8.606 -13.058 27.406 1.00 44.88 156 ILE A CA 1
ATOM 1234 C C . ILE A 1 156 ? -7.478 -13.620 28.283 1.00 44.88 156 ILE A C 1
ATOM 1236 O O . ILE A 1 156 ? -6.309 -13.420 27.952 1.00 44.88 156 ILE A O 1
ATOM 1240 N N . LYS A 1 157 ? -7.838 -14.170 29.448 1.00 41.38 157 LYS A N 1
ATOM 1241 C CA . LYS A 1 157 ? -6.931 -14.993 30.257 1.00 41.38 157 LYS A CA 1
ATOM 1242 C C . LYS A 1 157 ? -6.560 -16.248 29.483 1.00 41.38 157 LYS A C 1
ATOM 1244 O O . LYS A 1 157 ? -7.469 -16.777 28.805 1.00 41.38 157 LYS A O 1
#

Secondary structure (DSSP, 8-state):
-H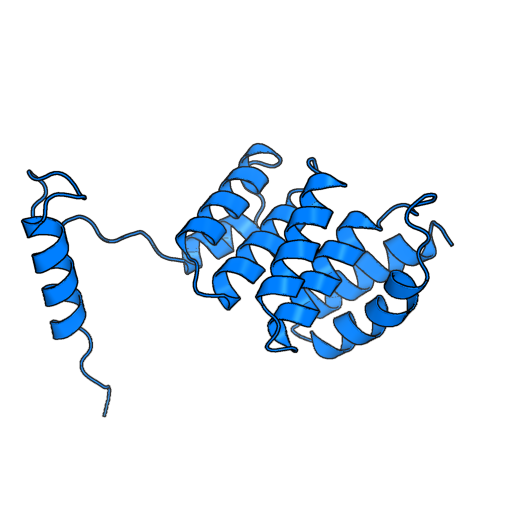HHHHHHHHHHHHHHHHT-HHHHHHHHHHHHHH--TTSPPTTHHHHHHHHHHHHHHHSS-HHHHHHHHHHHHHH-TT-HHHHHHHHHHHHHTT-HHHHHHHHHHHHHHSTT-HHHHHHHHHH-PPPPPSSTTS-TTSHHHHHHHHHHHHHT-----

Foldseek 3Di:
DQVVLQVLLVVLVVCVVVVVLVVSLVSLVVVLVPDDPVDHHPCNLSSQLSNLLSCLVPPVPLVVSLVSLVVSCVVPVLALVSLLSNLSSCVSVVNNPVSLVSLVSSCVNPPCPPSSVVVVVVSPDDDAFPDNPDDCPPPVSVVVVVVVVVVPPDDDD